Protein AF-A0A0V0GYS9-F1 (afdb_monomer_lite)

pLDDT: mean 87.55, std 9.25, range [41.91, 96.0]

Radius of gyration: 12.44 Å; chains: 1; bounding box: 34×22×30 Å

Structure (mmCIF, N/CA/C/O backbone):
data_AF-A0A0V0GYS9-F1
#
_entry.id   AF-A0A0V0GYS9-F1
#
loop_
_atom_site.group_PDB
_atom_site.id
_atom_site.type_symbol
_atom_site.label_atom_id
_atom_site.label_alt_id
_atom_site.label_comp_id
_atom_site.label_asym_id
_atom_site.label_entity_id
_atom_site.label_seq_id
_atom_site.pdbx_PDB_ins_code
_atom_site.Cartn_x
_atom_site.Cartn_y
_atom_site.Cartn_z
_atom_site.occupancy
_atom_site.B_iso_or_equiv
_atom_site.auth_seq_id
_atom_site.auth_comp_id
_atom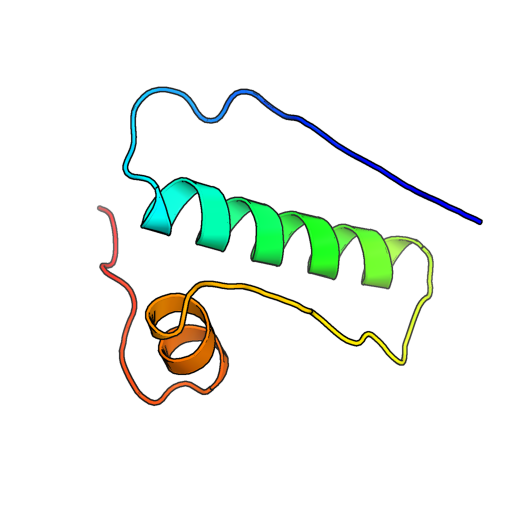_site.auth_asym_id
_atom_site.auth_atom_id
_atom_site.pdbx_PDB_model_num
ATOM 1 N N . MET A 1 1 ? -20.216 -2.710 3.493 1.00 69.12 1 MET A N 1
ATOM 2 C CA . MET A 1 1 ? -19.907 -1.636 2.525 1.00 69.12 1 MET A CA 1
ATOM 3 C C . MET A 1 1 ? -18.753 -2.126 1.673 1.00 69.12 1 MET A C 1
ATOM 5 O O . MET A 1 1 ? -17.825 -2.673 2.250 1.00 69.12 1 MET A O 1
ATOM 9 N N . ILE A 1 2 ? -18.840 -2.002 0.349 1.00 81.69 2 ILE A N 1
ATOM 10 C CA . ILE A 1 2 ? -17.756 -2.354 -0.578 1.00 81.69 2 ILE A CA 1
ATOM 11 C C . ILE A 1 2 ? -17.326 -1.048 -1.242 1.00 81.69 2 ILE A C 1
ATOM 13 O O . ILE A 1 2 ? -18.173 -0.343 -1.787 1.00 81.69 2 ILE A O 1
ATOM 17 N N . LEU A 1 3 ? -16.043 -0.712 -1.135 1.00 84.06 3 LEU A N 1
ATOM 18 C CA . LEU A 1 3 ? -15.440 0.464 -1.755 1.00 84.06 3 LEU A CA 1
ATOM 19 C C . LEU A 1 3 ? -14.378 -0.015 -2.738 1.00 84.06 3 LEU A C 1
ATOM 21 O O . LEU A 1 3 ? -13.604 -0.913 -2.419 1.00 84.06 3 LEU A O 1
ATOM 25 N N . ALA A 1 4 ? -14.355 0.583 -3.921 1.00 89.25 4 ALA A N 1
ATOM 26 C CA . ALA A 1 4 ? -13.357 0.320 -4.944 1.00 89.25 4 ALA A CA 1
ATOM 27 C C . ALA A 1 4 ? -12.886 1.654 -5.517 1.00 89.25 4 ALA A C 1
ATOM 29 O O . ALA A 1 4 ? -13.663 2.607 -5.605 1.00 89.25 4 ALA A O 1
ATOM 30 N N . PHE A 1 5 ? -11.618 1.712 -5.902 1.00 87.44 5 PHE A N 1
ATOM 31 C CA . PHE A 1 5 ? -11.035 2.855 -6.584 1.00 87.44 5 PHE A CA 1
ATOM 32 C C . PHE A 1 5 ? -10.186 2.359 -7.753 1.00 87.44 5 PHE A C 1
ATOM 34 O O . PHE A 1 5 ? -9.693 1.233 -7.749 1.00 87.44 5 PHE A O 1
ATOM 41 N N . ALA A 1 6 ? -10.031 3.215 -8.753 1.00 88.81 6 ALA A N 1
ATOM 42 C CA . ALA A 1 6 ? -9.077 3.046 -9.833 1.00 88.81 6 ALA A CA 1
ATOM 43 C C . ALA A 1 6 ? -8.585 4.440 -10.215 1.00 88.81 6 ALA A C 1
ATOM 45 O O . ALA A 1 6 ? -9.382 5.376 -10.299 1.00 88.81 6 ALA A O 1
ATOM 46 N N . THR A 1 7 ? -7.283 4.584 -10.423 1.00 81.50 7 THR A N 1
ATOM 47 C CA . THR A 1 7 ? -6.675 5.852 -10.826 1.00 81.50 7 THR A CA 1
ATOM 48 C C . THR A 1 7 ? -5.579 5.581 -11.852 1.00 81.50 7 THR A C 1
ATOM 50 O O . THR A 1 7 ? -4.856 4.595 -11.706 1.00 81.50 7 THR A O 1
ATOM 53 N N . PRO A 1 8 ? -5.450 6.401 -12.909 1.00 84.31 8 PRO A N 1
ATOM 54 C CA . PRO A 1 8 ? -4.301 6.315 -13.796 1.00 84.31 8 PRO A CA 1
ATOM 55 C C . PRO A 1 8 ? -3.048 6.780 -13.044 1.00 84.31 8 PRO A C 1
ATOM 57 O O . PRO A 1 8 ? -3.046 7.869 -12.474 1.00 84.31 8 PRO A O 1
ATOM 60 N N . LEU A 1 9 ? -1.997 5.958 -13.056 1.00 81.56 9 LEU A N 1
ATOM 61 C CA . LEU A 1 9 ? -0.705 6.257 -12.414 1.00 81.56 9 LEU A CA 1
ATOM 62 C C . LEU A 1 9 ? 0.391 6.643 -13.421 1.00 81.56 9 LEU A C 1
ATOM 64 O O . LEU A 1 9 ? 1.523 6.911 -13.046 1.00 81.56 9 LEU A O 1
ATOM 68 N N . GLY A 1 10 ? 0.051 6.712 -14.711 1.00 86.38 10 GLY A N 1
ATOM 69 C CA . GLY A 1 10 ? 1.019 6.951 -15.780 1.00 86.38 10 GLY A CA 1
ATOM 70 C C . GLY A 1 10 ? 1.754 5.675 -16.194 1.00 86.38 10 GLY A C 1
ATOM 71 O O . GLY A 1 10 ? 1.177 4.586 -16.176 1.00 86.38 10 GLY A O 1
ATOM 72 N N . GLU A 1 11 ? 3.003 5.832 -16.626 1.00 88.75 11 GLU A N 1
ATOM 73 C CA . GLU A 1 11 ? 3.889 4.722 -16.978 1.00 88.75 11 GLU A CA 1
ATOM 74 C C . GLU A 1 11 ? 4.673 4.276 -15.744 1.00 88.75 11 GLU A C 1
ATOM 76 O O . GLU A 1 11 ? 5.243 5.102 -15.038 1.00 88.75 11 GLU A O 1
ATOM 81 N N . GLY A 1 12 ? 4.714 2.970 -15.496 1.00 87.94 12 GLY A N 1
ATOM 82 C CA . GLY A 1 12 ? 5.371 2.409 -14.324 1.00 87.94 12 GLY A CA 1
ATOM 83 C C . GLY A 1 12 ? 5.396 0.887 -14.355 1.00 87.94 12 GLY A C 1
ATOM 84 O O . GLY A 1 12 ? 4.973 0.251 -15.325 1.00 87.94 12 GLY A O 1
ATOM 85 N N . THR A 1 13 ? 5.903 0.290 -13.280 1.00 90.50 13 THR A N 1
ATOM 86 C CA . THR A 1 13 ? 5.920 -1.173 -13.114 1.00 90.50 13 THR A CA 1
ATOM 87 C C . THR A 1 13 ? 4.679 -1.669 -12.372 1.00 90.50 13 THR A C 1
ATOM 89 O O . THR A 1 13 ? 4.000 -0.904 -11.689 1.00 90.50 13 THR A O 1
ATOM 92 N N . ASN A 1 14 ? 4.390 -2.971 -12.454 1.00 90.12 14 ASN A N 1
ATOM 93 C CA . ASN A 1 14 ? 3.338 -3.591 -11.638 1.00 90.12 14 ASN A CA 1
ATOM 94 C C . ASN A 1 14 ? 3.575 -3.351 -10.134 1.00 90.12 14 ASN A C 1
ATOM 96 O O . ASN A 1 14 ? 2.660 -2.943 -9.430 1.00 90.12 14 ASN A O 1
ATOM 100 N N . ASN A 1 15 ? 4.820 -3.507 -9.674 1.00 89.38 15 ASN A N 1
ATOM 101 C CA . ASN A 1 15 ? 5.193 -3.324 -8.272 1.00 89.38 15 ASN A CA 1
ATOM 102 C C . ASN A 1 15 ? 4.960 -1.879 -7.802 1.00 89.38 15 ASN A C 1
ATOM 104 O O . ASN A 1 15 ? 4.571 -1.654 -6.659 1.00 89.38 15 ASN A O 1
ATOM 108 N N . GLN A 1 16 ? 5.193 -0.899 -8.681 1.00 87.38 16 GLN A N 1
ATOM 109 C CA . GLN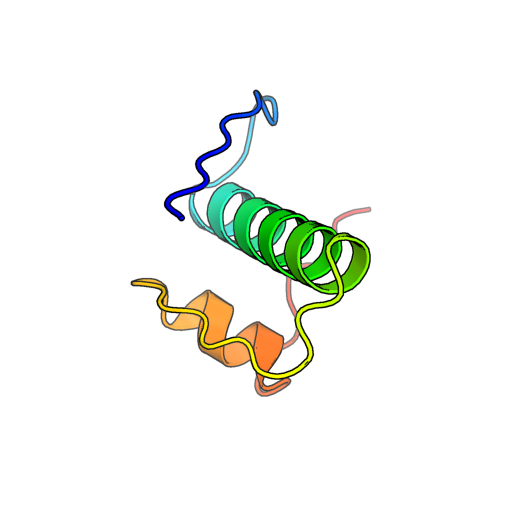 A 1 16 ? 4.900 0.506 -8.404 1.00 87.38 16 GLN A CA 1
ATOM 110 C C . GLN A 1 16 ? 3.391 0.736 -8.280 1.00 87.38 16 GLN A C 1
ATOM 112 O O . GLN A 1 16 ? 2.939 1.318 -7.297 1.00 87.38 16 GLN A O 1
ATOM 117 N N . ALA A 1 17 ? 2.604 0.219 -9.228 1.00 90.25 17 ALA A N 1
ATOM 118 C CA . ALA A 1 17 ? 1.151 0.349 -9.189 1.00 90.25 17 ALA A CA 1
ATOM 119 C C . ALA A 1 17 ? 0.543 -0.290 -7.927 1.00 90.25 17 ALA A C 1
ATOM 121 O O . ALA A 1 17 ? -0.342 0.292 -7.302 1.00 90.25 17 ALA A O 1
ATOM 122 N N . GLU A 1 18 ? 1.041 -1.458 -7.518 1.00 90.88 18 GLU A N 1
ATOM 123 C CA . GLU A 1 18 ? 0.630 -2.142 -6.287 1.00 90.88 18 GLU A CA 1
ATOM 124 C C . GLU A 1 18 ? 1.004 -1.347 -5.027 1.00 90.88 18 GLU A C 1
ATOM 126 O O . GLU A 1 18 ? 0.183 -1.210 -4.116 1.00 90.88 18 GLU A O 1
ATOM 131 N N . LEU A 1 19 ? 2.221 -0.792 -4.974 1.00 90.19 19 LEU A N 1
ATOM 132 C CA . LEU A 1 19 ? 2.680 0.036 -3.858 1.00 90.19 19 LEU A CA 1
ATOM 133 C C . LEU A 1 19 ? 1.825 1.300 -3.709 1.00 90.19 19 LEU A C 1
ATOM 135 O O . LEU A 1 19 ? 1.355 1.605 -2.611 1.00 90.19 19 LEU A O 1
ATOM 139 N N . GLU A 1 20 ? 1.578 2.012 -4.806 1.00 90.12 20 GLU A N 1
ATOM 140 C CA . GLU A 1 20 ? 0.741 3.211 -4.808 1.00 90.12 20 GLU A CA 1
ATOM 141 C C . GLU A 1 20 ? -0.715 2.889 -4.448 1.00 90.12 20 GLU A C 1
ATOM 143 O O . GLU A 1 20 ? -1.326 3.601 -3.644 1.00 90.12 20 GLU A O 1
ATOM 148 N N . ALA A 1 21 ? -1.257 1.776 -4.955 1.00 90.94 21 ALA A N 1
ATOM 149 C CA . ALA A 1 21 ? -2.586 1.301 -4.583 1.00 90.94 21 ALA A CA 1
ATOM 150 C C . ALA A 1 21 ? -2.686 0.991 -3.079 1.00 90.94 21 ALA A C 1
ATOM 152 O O . ALA A 1 21 ? -3.670 1.373 -2.438 1.00 90.94 21 ALA A O 1
ATOM 153 N N . ALA A 1 22 ? -1.670 0.357 -2.487 1.00 91.50 22 ALA A N 1
ATOM 154 C CA . ALA A 1 22 ? -1.644 0.069 -1.055 1.00 91.50 22 ALA A CA 1
ATOM 155 C C . ALA A 1 22 ? -1.565 1.349 -0.205 1.00 91.50 22 ALA A C 1
ATOM 157 O O . ALA A 1 22 ? -2.323 1.494 0.759 1.00 91.50 22 ALA A O 1
ATOM 158 N N . ILE A 1 23 ? -0.708 2.306 -0.585 1.00 91.06 23 ILE A N 1
ATOM 159 C CA . ILE A 1 23 ? -0.586 3.606 0.097 1.00 91.06 23 ILE A CA 1
ATOM 160 C C . ILE A 1 23 ? -1.914 4.369 0.036 1.00 91.06 23 ILE A C 1
ATOM 162 O O . ILE A 1 23 ? -2.403 4.851 1.066 1.00 91.06 23 ILE A O 1
ATOM 166 N N . PHE A 1 24 ? -2.523 4.456 -1.149 1.00 91.62 24 PHE A N 1
ATOM 167 C CA . PHE A 1 24 ? -3.799 5.139 -1.334 1.00 91.62 24 PHE A CA 1
ATOM 168 C C . PHE A 1 24 ? -4.920 4.462 -0.541 1.00 91.62 24 PHE A C 1
ATOM 170 O O . PHE A 1 24 ? -5.605 5.121 0.243 1.00 91.62 24 PHE A O 1
ATOM 177 N N . GLY A 1 25 ? -5.087 3.144 -0.689 1.00 91.50 25 GLY A N 1
ATOM 178 C CA . GLY A 1 25 ? -6.144 2.383 -0.022 1.00 91.50 25 GLY A CA 1
ATOM 179 C C . GLY A 1 25 ? -6.062 2.469 1.503 1.00 91.50 25 GLY A C 1
ATOM 180 O O . GLY A 1 25 ? -7.082 2.661 2.173 1.00 91.50 25 GLY A O 1
ATOM 181 N N . MET A 1 26 ? -4.850 2.413 2.063 1.00 92.06 26 MET A N 1
ATOM 182 C CA . MET A 1 26 ? -4.630 2.560 3.503 1.00 92.06 26 MET A CA 1
ATOM 183 C C . MET A 1 26 ? -4.937 3.986 3.978 1.00 92.06 26 MET A C 1
ATOM 185 O O . MET A 1 26 ? -5.648 4.172 4.967 1.00 92.06 26 MET A O 1
ATOM 189 N N . THR A 1 27 ? -4.464 5.000 3.246 1.00 93.38 27 THR A N 1
ATOM 190 C CA . THR A 1 27 ? -4.718 6.416 3.562 1.00 93.38 27 THR A CA 1
ATOM 191 C C . THR A 1 27 ? -6.211 6.722 3.542 1.00 93.38 27 THR A C 1
ATOM 193 O O . THR A 1 27 ? -6.743 7.321 4.479 1.00 93.38 27 THR A O 1
ATOM 196 N N . TRP A 1 28 ? -6.909 6.254 2.509 1.00 93.44 28 TRP A N 1
ATOM 197 C CA . TRP A 1 28 ? -8.347 6.430 2.369 1.00 93.44 28 TRP A CA 1
ATOM 198 C C . TRP A 1 28 ? -9.117 5.719 3.488 1.00 93.44 28 TRP A C 1
ATOM 200 O O . TRP A 1 28 ? -10.036 6.294 4.071 1.00 93.44 28 TRP A O 1
ATOM 210 N N . SER A 1 29 ? -8.688 4.514 3.874 1.00 92.56 29 SER A N 1
ATOM 211 C CA . SER A 1 29 ? -9.285 3.779 4.995 1.00 92.56 29 SER A CA 1
ATOM 212 C C . SER A 1 29 ? -9.165 4.541 6.321 1.00 92.56 29 SER A C 1
ATOM 214 O O . SER A 1 29 ? -10.144 4.648 7.064 1.00 92.56 29 SER A O 1
ATOM 216 N N . LEU A 1 30 ? -7.997 5.127 6.601 1.00 93.44 30 LEU A N 1
ATOM 217 C CA . LEU A 1 30 ? -7.785 5.956 7.793 1.00 93.44 30 LEU A CA 1
ATOM 218 C C . LEU A 1 30 ? -8.659 7.217 7.776 1.00 93.44 30 LEU A C 1
ATOM 220 O O . LEU A 1 30 ? -9.258 7.556 8.796 1.00 93.44 30 LEU A O 1
ATOM 224 N N . GLN A 1 31 ? -8.775 7.888 6.625 1.00 95.00 31 GLN A N 1
ATOM 225 C CA . GLN A 1 31 ? -9.625 9.077 6.463 1.00 95.00 31 GLN A CA 1
ATOM 226 C C . GLN A 1 31 ? -11.112 8.780 6.696 1.00 95.00 31 GLN A C 1
ATOM 228 O O . GLN A 1 31 ? -11.834 9.623 7.223 1.00 95.00 31 GLN A O 1
ATOM 233 N N . LEU A 1 32 ? -11.564 7.571 6.356 1.00 94.06 32 LEU A N 1
ATOM 234 C CA . LEU A 1 32 ? -12.923 7.097 6.633 1.00 94.06 32 LEU A CA 1
ATOM 235 C C . LEU A 1 32 ? -13.136 6.672 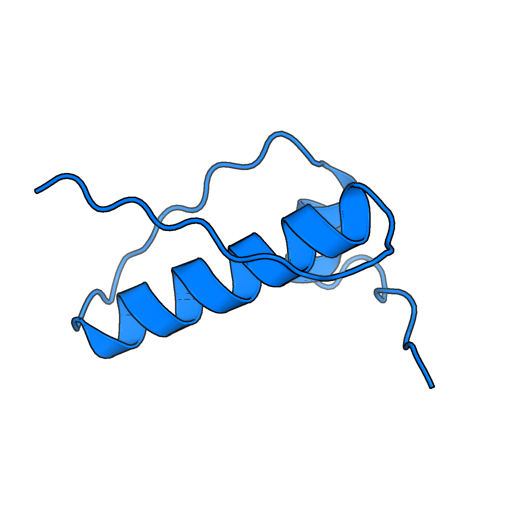8.099 1.00 94.06 32 LEU A C 1
ATOM 237 O O . LEU A 1 32 ? -14.250 6.320 8.483 1.00 94.06 32 LEU A O 1
ATOM 241 N N . GLY A 1 33 ? -12.091 6.715 8.932 1.00 96.00 33 GLY A N 1
ATOM 242 C CA . GLY A 1 33 ? -12.151 6.389 10.356 1.00 96.00 33 GLY A CA 1
ATOM 2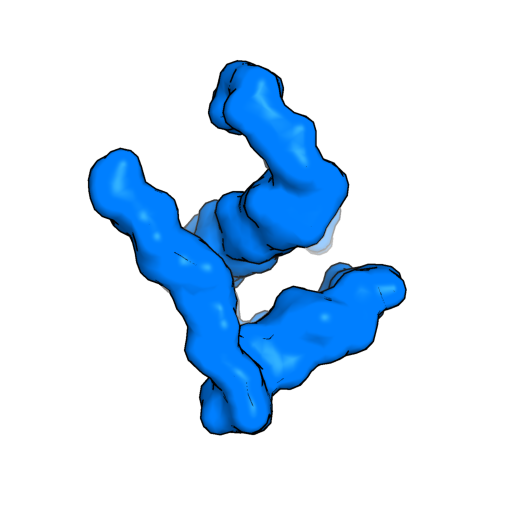43 C C . 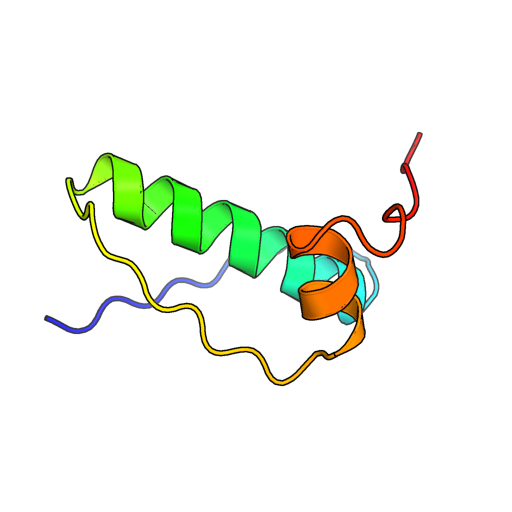GLY A 1 33 ? -11.945 4.907 10.683 1.00 96.00 33 GLY A C 1
ATOM 244 O O . GLY A 1 33 ? -12.150 4.511 11.835 1.00 96.00 33 GLY A O 1
ATOM 245 N N . PHE A 1 34 ? -11.524 4.080 9.719 1.00 94.50 34 PHE A N 1
ATOM 246 C CA . PHE A 1 34 ? -11.186 2.682 9.983 1.00 94.50 34 PHE A CA 1
ATOM 247 C C . PHE A 1 34 ? -9.849 2.585 10.722 1.00 94.50 34 PHE A C 1
ATOM 249 O O . PHE A 1 34 ? -8.830 3.088 10.261 1.00 94.50 34 PHE A O 1
ATOM 256 N N . LYS A 1 35 ? -9.855 1.920 11.883 1.00 90.88 35 LYS A N 1
ATOM 257 C CA . LYS A 1 35 ? -8.667 1.761 12.746 1.00 90.88 35 LYS A CA 1
ATOM 258 C C . LYS A 1 35 ? -8.034 0.373 12.682 1.00 90.88 35 LYS A C 1
ATOM 260 O O . LYS A 1 35 ? -6.868 0.227 13.016 1.00 90.88 35 LYS A O 1
ATOM 265 N N . ASN A 1 36 ? -8.803 -0.627 12.257 1.00 92.44 36 ASN A N 1
ATOM 266 C CA . ASN A 1 36 ? -8.355 -2.005 12.094 1.00 92.44 36 ASN A CA 1
ATOM 267 C C . ASN A 1 36 ? -8.532 -2.368 10.622 1.00 92.44 36 ASN A C 1
ATOM 269 O O . ASN A 1 36 ? -9.660 -2.571 10.175 1.00 92.44 36 ASN A O 1
ATOM 273 N N . VAL A 1 37 ? -7.430 -2.386 9.876 1.00 89.44 37 VAL A N 1
ATOM 274 C CA . VAL A 1 37 ? -7.421 -2.644 8.434 1.00 89.44 37 VAL A CA 1
ATOM 275 C C . VAL A 1 37 ? -6.585 -3.888 8.175 1.00 89.44 37 VAL A C 1
ATOM 277 O O . VAL A 1 37 ? -5.467 -4.001 8.671 1.00 89.44 37 VAL A O 1
ATOM 280 N N . ILE A 1 38 ? -7.151 -4.822 7.414 1.00 91.25 38 ILE A N 1
ATOM 281 C CA . ILE A 1 38 ? -6.432 -5.962 6.849 1.00 91.25 38 ILE A CA 1
ATOM 282 C C . ILE A 1 38 ? -6.190 -5.619 5.385 1.00 91.25 38 ILE A C 1
ATOM 284 O O . ILE A 1 38 ? -7.132 -5.273 4.673 1.00 91.25 38 ILE A O 1
ATOM 288 N N . ILE A 1 39 ? -4.932 -5.681 4.962 1.00 89.81 39 ILE A N 1
ATOM 289 C CA . ILE A 1 39 ? -4.547 -5.496 3.567 1.00 89.81 39 ILE A CA 1
ATOM 290 C C . ILE A 1 39 ? -4.209 -6.877 3.007 1.00 89.81 39 ILE A C 1
ATOM 292 O O . ILE A 1 39 ? -3.331 -7.559 3.534 1.00 89.81 39 ILE A O 1
ATOM 296 N N . GLU A 1 40 ? -4.904 -7.276 1.947 1.00 92.06 40 GLU A N 1
ATOM 297 C CA . GLU A 1 40 ? -4.615 -8.488 1.181 1.00 92.06 40 GLU A CA 1
ATOM 298 C C . GLU A 1 40 ? -3.952 -8.079 -0.135 1.00 92.06 40 GLU A C 1
ATOM 300 O O . GLU A 1 40 ? -4.522 -7.308 -0.905 1.00 92.06 40 GLU A O 1
ATOM 305 N N . VAL A 1 41 ? -2.735 -8.570 -0.370 1.00 91.38 41 VAL A N 1
ATOM 306 C CA . VAL A 1 41 ? -1.973 -8.340 -1.604 1.00 91.38 41 VAL A CA 1
ATOM 307 C C . VAL A 1 41 ? -1.374 -9.656 -2.081 1.00 91.38 41 VAL A C 1
ATOM 309 O O . VAL A 1 41 ? -1.011 -10.509 -1.272 1.00 91.38 41 VAL A O 1
ATOM 312 N N . ASP A 1 42 ? -1.248 -9.816 -3.392 1.00 92.38 42 ASP A N 1
ATOM 313 C CA . ASP A 1 42 ? -0.598 -10.953 -4.052 1.00 92.38 42 ASP A CA 1
ATOM 314 C C . ASP A 1 42 ? 0.912 -10.736 -4.275 1.00 92.38 42 ASP A C 1
ATOM 316 O O . ASP A 1 42 ? 1.623 -11.632 -4.733 1.00 92.38 42 ASP A O 1
ATOM 320 N N . SER A 1 43 ? 1.426 -9.570 -3.875 1.00 92.62 43 SER A N 1
ATOM 321 C CA . SER A 1 43 ? 2.816 -9.153 -4.050 1.00 92.62 43 SER A CA 1
ATOM 322 C C . SER A 1 43 ? 3.658 -9.357 -2.791 1.00 92.62 43 SER A C 1
ATOM 324 O O . SER A 1 43 ? 3.606 -8.576 -1.837 1.00 92.62 43 SER A O 1
ATOM 326 N N . GLN A 1 44 ? 4.494 -10.401 -2.787 1.00 93.50 44 GLN A N 1
ATOM 327 C CA . GLN A 1 44 ? 5.418 -10.661 -1.672 1.00 93.50 44 GLN A CA 1
ATOM 328 C C . GLN A 1 44 ? 6.426 -9.516 -1.475 1.00 93.50 44 GLN A C 1
ATOM 330 O O . GLN A 1 44 ? 6.792 -9.204 -0.343 1.00 93.50 44 GLN A O 1
ATOM 335 N N . LEU A 1 45 ? 6.843 -8.863 -2.564 1.00 91.50 45 LEU A N 1
ATOM 336 C CA . LEU A 1 45 ? 7.770 -7.733 -2.513 1.00 91.50 45 LEU A CA 1
ATOM 337 C C . LEU A 1 45 ? 7.160 -6.542 -1.761 1.00 91.50 45 LEU A C 1
ATOM 339 O O . LEU A 1 45 ? 7.816 -5.955 -0.903 1.00 91.50 45 LEU A O 1
ATOM 343 N N . LEU A 1 46 ? 5.885 -6.239 -2.021 1.00 92.62 46 LEU A N 1
ATOM 344 C CA . LEU A 1 46 ? 5.153 -5.200 -1.303 1.00 92.62 46 LEU A CA 1
ATOM 345 C C . LEU A 1 46 ? 5.010 -5.524 0.190 1.00 92.62 46 LEU A C 1
ATOM 347 O O . LEU A 1 46 ? 5.205 -4.645 1.031 1.00 92.62 46 LEU A O 1
ATOM 351 N N . VAL A 1 47 ? 4.723 -6.786 0.533 1.00 92.88 47 VAL A N 1
ATOM 352 C CA . VAL A 1 47 ? 4.701 -7.237 1.936 1.00 92.88 47 VAL A CA 1
ATOM 353 C C . VAL A 1 47 ? 6.049 -6.976 2.604 1.00 92.88 47 VAL A C 1
ATOM 355 O O . VAL A 1 47 ? 6.097 -6.489 3.734 1.00 92.88 47 VAL A O 1
ATOM 358 N N . ASP A 1 48 ? 7.151 -7.267 1.918 1.00 93.69 48 ASP A N 1
ATOM 359 C CA . ASP A 1 48 ? 8.491 -7.060 2.461 1.00 93.69 48 ASP A CA 1
ATOM 360 C C . ASP A 1 48 ? 8.828 -5.570 2.646 1.00 93.69 48 ASP A C 1
ATOM 362 O O . ASP A 1 48 ? 9.441 -5.223 3.659 1.00 93.69 48 ASP A O 1
ATOM 366 N N . TRP A 1 49 ? 8.358 -4.686 1.759 1.00 91.56 49 TRP A N 1
ATOM 367 C CA . TRP A 1 49 ? 8.493 -3.231 1.911 1.00 91.56 49 TRP A CA 1
ATOM 368 C C . TRP A 1 49 ? 7.678 -2.673 3.081 1.00 91.56 49 TRP A C 1
ATOM 370 O O . TRP A 1 49 ? 8.216 -1.928 3.899 1.00 91.56 49 TRP A O 1
ATOM 380 N N . ILE A 1 50 ? 6.404 -3.057 3.214 1.00 88.06 50 ILE A N 1
ATOM 381 C CA . ILE A 1 50 ? 5.530 -2.597 4.312 1.00 88.06 50 ILE A CA 1
ATOM 382 C C . ILE A 1 50 ? 6.066 -3.068 5.668 1.00 88.06 50 ILE A C 1
ATOM 384 O O . ILE A 1 50 ? 6.033 -2.329 6.651 1.00 88.06 50 ILE A O 1
ATOM 388 N N . MET A 1 51 ? 6.599 -4.289 5.717 1.00 90.56 51 MET A N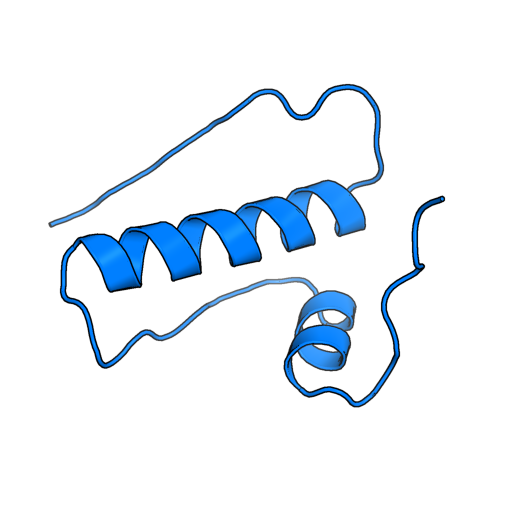 1
ATOM 389 C CA . MET A 1 51 ? 7.196 -4.864 6.923 1.00 90.56 51 MET A CA 1
ATOM 390 C C . MET A 1 51 ? 8.640 -4.400 7.165 1.00 90.56 51 MET A C 1
ATOM 392 O O . MET A 1 51 ? 9.289 -4.914 8.076 1.00 90.56 51 MET A O 1
ATOM 396 N N . LEU A 1 52 ? 9.145 -3.451 6.366 1.00 88.19 52 LEU A N 1
ATOM 397 C CA . LEU A 1 52 ? 10.490 -2.874 6.467 1.00 88.19 52 LEU A CA 1
ATOM 398 C C . LEU A 1 52 ? 11.620 -3.917 6.406 1.00 88.19 52 LEU A C 1
ATOM 400 O O . LEU A 1 52 ? 12.702 -3.709 6.956 1.00 88.19 52 LEU A O 1
ATOM 404 N N . LYS A 1 53 ? 11.387 -5.052 5.739 1.00 91.56 53 LYS A N 1
ATOM 405 C CA . LYS A 1 53 ? 12.416 -6.079 5.518 1.00 91.56 53 LYS A CA 1
ATOM 406 C C . LYS A 1 53 ? 13.385 -5.675 4.412 1.00 91.56 53 LYS A C 1
ATOM 408 O O . LYS A 1 53 ? 14.533 -6.112 4.403 1.00 91.56 53 LYS A O 1
ATOM 413 N N . THR A 1 54 ? 12.908 -4.863 3.475 1.00 86.88 54 THR A N 1
ATOM 414 C CA . THR A 1 54 ? 13.658 -4.318 2.345 1.00 86.88 54 THR A CA 1
ATOM 415 C C . THR A 1 54 ? 13.228 -2.872 2.109 1.00 86.88 54 THR A C 1
ATOM 417 O O . THR A 1 54 ? 12.148 -2.454 2.526 1.00 86.88 54 THR A O 1
ATOM 420 N N . ILE A 1 55 ? 14.088 -2.086 1.463 1.00 81.56 55 ILE A N 1
ATOM 421 C CA . ILE A 1 55 ? 13.802 -0.683 1.148 1.00 81.56 55 ILE A CA 1
ATOM 422 C C . ILE A 1 55 ? 13.208 -0.644 -0.268 1.00 81.56 55 ILE A C 1
ATOM 424 O O . ILE A 1 55 ? 13.824 -1.215 -1.176 1.00 81.56 55 ILE A O 1
ATOM 428 N N . PRO A 1 56 ? 12.031 -0.027 -0.481 1.00 79.12 56 PRO A N 1
ATOM 429 C CA . PRO A 1 56 ? 11.513 0.186 -1.827 1.00 79.12 56 PRO A CA 1
ATOM 430 C C . PRO A 1 56 ? 12.477 1.068 -2.628 1.00 79.12 56 PRO A C 1
ATOM 432 O O . PRO A 1 56 ? 13.163 1.906 -2.036 1.00 79.12 56 PRO A O 1
ATOM 435 N N . PRO A 1 57 ? 12.572 0.891 -3.957 1.00 75.56 57 PRO A N 1
ATOM 436 C CA . PRO A 1 57 ? 13.368 1.790 -4.779 1.00 75.56 57 PRO A CA 1
ATOM 437 C C . PRO A 1 57 ? 12.890 3.227 -4.535 1.00 75.56 57 PRO A C 1
ATOM 439 O O . PRO A 1 57 ? 11.721 3.545 -4.736 1.00 75.56 57 PRO A O 1
ATOM 442 N N . LEU A 1 58 ? 13.788 4.073 -4.025 1.00 64.25 58 LEU A N 1
ATOM 443 C CA . LEU A 1 58 ? 13.543 5.505 -3.916 1.00 64.25 58 LEU A CA 1
ATOM 444 C C . LEU A 1 58 ? 13.596 6.054 -5.341 1.00 64.25 58 LEU A C 1
ATOM 446 O O . LEU A 1 58 ? 14.670 6.085 -5.943 1.00 64.25 58 LEU A O 1
ATOM 450 N N . GLU A 1 59 ? 12.450 6.429 -5.896 1.00 56.41 59 GLU A N 1
ATOM 451 C CA . GLU A 1 59 ? 12.429 7.204 -7.132 1.00 56.41 59 GLU A CA 1
ATOM 452 C C . GLU A 1 59 ? 12.851 8.646 -6.810 1.00 56.41 59 GLU A C 1
ATOM 454 O O . GLU A 1 59 ? 12.358 9.251 -5.853 1.00 56.41 59 GLU A O 1
ATOM 459 N N . TYR A 1 60 ? 13.842 9.139 -7.558 1.00 41.91 60 TYR A N 1
ATOM 460 C CA . TYR A 1 60 ? 14.309 10.528 -7.547 1.00 41.91 60 TYR A CA 1
ATOM 461 C C . TYR A 1 60 ? 13.479 11.381 -8.501 1.00 41.91 60 TYR A C 1
ATOM 463 O O . TYR A 1 60 ? 13.166 10.869 -9.600 1.00 41.91 60 TYR A O 1
#

Foldseek 3Di:
DDDDDDDDPDDDDPVVVQLVCVVVVVVVCVVVVNPDDDDDDPDPVSVCCVVVVDPPPDDD

Organism: Solanum chacoense (NCBI:txid4108)

InterPro domains:
  IPR002156 Ribonuclease H domain [PF13456] (3-53)
  IPR012337 Ribonuclease H-like superfamily [SSF53098] (5-51)
  IPR036397 Ribonuclease H superfamily [G3DSA:3.30.420.10] (1-55)
  IPR044730 Ribonuclease H-like domain, plant type [cd06222] (2-50)
  IPR053151 Ribonuclease H-like [PTHR47723] (1-51)

Sequence (60 aa):
MILAFATPLGEGTNNQAELEAAIFGMTWSLQLGFKNVIIEVDSQLLVDWIMLKTIPPLEY

Secondary structure (DSSP, 8-state):
----------S--HHHHHHHHHHHHHHHHHHTT--S-----S-HHHHHHHTTSSPPP---